Protein AF-A0AAE4QL03-F1 (afdb_monomer_lite)

Radius of gyration: 24.73 Å; chains: 1; bounding box: 86×21×67 Å

Structure (mmCIF, N/CA/C/O backbone):
data_AF-A0AAE4QL03-F1
#
_entry.id   AF-A0AAE4QL03-F1
#
loop_
_atom_site.group_PDB
_atom_site.id
_atom_site.type_symbol
_atom_site.label_atom_id
_atom_site.label_alt_id
_atom_site.label_comp_id
_atom_site.label_asym_id
_atom_site.label_entity_id
_atom_site.label_seq_id
_atom_site.pdbx_PDB_ins_code
_atom_site.Cartn_x
_atom_site.Cartn_y
_atom_site.Cartn_z
_atom_site.occupancy
_atom_site.B_iso_or_equiv
_atom_site.auth_seq_id
_atom_site.auth_comp_id
_atom_site.auth_asym_id
_atom_site.auth_atom_id
_atom_site.pdbx_PDB_model_num
ATOM 1 N N . MET A 1 1 ? -62.993 -10.232 34.246 1.00 39.34 1 MET A N 1
ATOM 2 C CA . MET A 1 1 ? -63.676 -10.254 32.939 1.00 39.34 1 MET A CA 1
ATOM 3 C C . MET A 1 1 ? -63.564 -8.850 32.370 1.00 39.34 1 MET A C 1
ATOM 5 O O . MET A 1 1 ? -64.425 -8.019 32.607 1.00 39.34 1 MET A O 1
ATOM 9 N N . ASP A 1 2 ? -62.348 -8.434 32.035 1.00 35.50 2 ASP A N 1
ATOM 10 C CA . ASP A 1 2 ? -61.627 -8.719 30.779 1.00 35.50 2 ASP A CA 1
ATOM 11 C C . ASP A 1 2 ? -62.080 -7.782 29.663 1.00 35.50 2 ASP A C 1
ATOM 13 O O . ASP A 1 2 ? -63.169 -7.935 29.125 1.00 35.50 2 ASP A O 1
ATOM 17 N N . SER A 1 3 ? -61.223 -6.817 29.326 1.00 38.09 3 SER A N 1
ATOM 18 C CA . SER A 1 3 ? -60.744 -6.621 27.951 1.00 38.09 3 SER A CA 1
ATOM 19 C C . SER A 1 3 ? -59.827 -5.395 27.888 1.00 38.09 3 SER A C 1
ATOM 21 O O . SER A 1 3 ? -60.240 -4.285 27.561 1.00 38.09 3 SER A O 1
ATOM 23 N N . SER A 1 4 ? -58.573 -5.640 28.256 1.00 39.75 4 SER A N 1
ATOM 24 C CA . SER A 1 4 ? -57.360 -5.235 27.537 1.00 39.75 4 SER A CA 1
ATOM 25 C C . SER A 1 4 ? -57.430 -3.980 26.652 1.00 39.75 4 SER A C 1
ATOM 27 O O . SER A 1 4 ? -57.875 -4.002 25.505 1.00 39.75 4 SER A O 1
ATOM 29 N N . THR A 1 5 ? -56.809 -2.914 27.149 1.00 40.84 5 THR A N 1
ATOM 30 C CA . THR A 1 5 ? -56.075 -1.942 26.337 1.00 40.84 5 THR A CA 1
ATOM 31 C C . THR A 1 5 ? -55.023 -2.673 25.498 1.00 40.84 5 THR A C 1
ATOM 33 O O . THR A 1 5 ? -53.989 -3.089 26.020 1.00 40.84 5 THR A O 1
ATOM 36 N N . ASN A 1 6 ? -55.266 -2.828 24.196 1.00 37.88 6 ASN A N 1
ATOM 37 C CA . ASN A 1 6 ? -54.230 -3.243 23.253 1.00 37.88 6 ASN A CA 1
ATOM 38 C C . ASN A 1 6 ? -53.264 -2.074 23.022 1.00 37.88 6 ASN A C 1
ATOM 40 O O . ASN A 1 6 ? -53.425 -1.279 22.097 1.00 37.88 6 ASN A O 1
ATOM 44 N N . SER A 1 7 ? -52.237 -1.981 23.865 1.00 39.06 7 SER A N 1
ATOM 45 C CA . SER A 1 7 ? -50.989 -1.321 23.501 1.00 39.06 7 SER A CA 1
ATOM 46 C C . SER A 1 7 ? -50.297 -2.182 22.445 1.00 39.06 7 SER A C 1
ATOM 48 O O . SER A 1 7 ? -49.623 -3.157 22.775 1.00 39.06 7 SER A O 1
ATOM 50 N N . VAL A 1 8 ? -50.474 -1.846 21.167 1.00 40.75 8 VAL A N 1
ATOM 51 C CA . VAL A 1 8 ? -49.608 -2.377 20.113 1.00 40.75 8 VAL A CA 1
ATOM 52 C C . VAL A 1 8 ? -48.255 -1.692 20.272 1.00 40.75 8 VAL A C 1
ATOM 54 O O . VAL A 1 8 ? -47.998 -0.613 19.740 1.00 40.75 8 VAL A O 1
ATOM 57 N N . SER A 1 9 ? -47.401 -2.321 21.070 1.00 39.09 9 SER A N 1
ATOM 58 C CA . SER A 1 9 ? -45.962 -2.124 21.075 1.00 39.09 9 SER A CA 1
ATOM 59 C C . SER A 1 9 ? -45.422 -2.552 19.714 1.00 39.09 9 SER A C 1
ATOM 61 O O . SER A 1 9 ? -45.012 -3.692 19.506 1.00 39.09 9 SER A O 1
ATOM 63 N N . ALA A 1 10 ? -45.396 -1.619 18.766 1.00 37.50 10 ALA A N 1
ATOM 64 C CA . ALA A 1 10 ? -44.514 -1.727 17.618 1.00 37.50 10 ALA A CA 1
ATOM 65 C C . ALA A 1 10 ? -43.078 -1.505 18.115 1.00 37.50 10 ALA A C 1
ATOM 67 O O . ALA A 1 10 ? -42.488 -0.442 17.934 1.00 37.50 10 ALA A O 1
ATOM 68 N N . SER A 1 11 ? -42.505 -2.516 18.771 1.00 36.16 11 SER A N 1
ATOM 69 C CA . SER A 1 11 ? -41.059 -2.667 18.844 1.00 36.16 11 SER A CA 1
ATOM 70 C C . SER A 1 11 ? -40.581 -2.996 17.434 1.00 36.16 11 SER A C 1
ATOM 72 O O . SER A 1 11 ? -40.332 -4.153 17.090 1.00 36.16 11 SER A O 1
ATOM 74 N N . SER A 1 12 ? -40.478 -1.975 16.587 1.00 34.84 12 SER A N 1
ATOM 75 C CA . SER A 1 12 ? -39.645 -2.034 15.398 1.00 34.84 12 SER A CA 1
ATOM 76 C C . SER A 1 12 ? -38.197 -2.066 15.878 1.00 34.84 12 SER A C 1
ATOM 78 O O . SER A 1 12 ? -37.492 -1.059 15.863 1.00 34.84 12 SER A O 1
ATOM 80 N N . GLY A 1 13 ? -37.767 -3.234 16.354 1.00 32.91 13 GLY A N 1
ATOM 81 C CA . GLY A 1 13 ? -36.365 -3.595 16.396 1.00 32.91 13 GLY A CA 1
ATOM 82 C C . GLY A 1 13 ? -35.894 -3.630 14.954 1.00 32.91 13 GLY A C 1
ATOM 83 O O . GLY A 1 13 ? -35.928 -4.673 14.304 1.00 32.91 13 GLY A O 1
ATOM 84 N N . SER A 1 14 ? -35.516 -2.469 14.424 1.00 32.25 14 SER A N 1
ATOM 85 C CA . SER A 1 14 ? -34.713 -2.400 13.221 1.00 32.25 14 SER A CA 1
ATOM 86 C C . SER A 1 14 ? -33.380 -3.031 13.594 1.00 32.25 14 SER A C 1
ATOM 88 O O . SER A 1 14 ? -32.471 -2.351 14.072 1.00 32.25 14 SER A O 1
ATOM 90 N N . SER A 1 15 ? -33.271 -4.349 13.427 1.00 36.03 15 SER A N 1
ATOM 91 C CA . SER A 1 15 ? -31.983 -5.011 13.315 1.00 36.03 15 SER A CA 1
ATOM 92 C C . SER A 1 15 ? -31.335 -4.413 12.072 1.00 36.03 15 SER A C 1
ATOM 94 O O . SER A 1 15 ? -31.522 -4.901 10.953 1.00 36.03 15 SER A O 1
ATOM 96 N N . SER A 1 16 ? -30.668 -3.274 12.259 1.00 36.56 16 SER A N 1
ATOM 97 C CA . SER A 1 16 ? -29.737 -2.716 11.301 1.00 36.56 16 SER A CA 1
ATOM 98 C C . SER A 1 16 ? -28.787 -3.859 11.002 1.00 36.56 16 SER A C 1
ATOM 100 O O . SER A 1 16 ? -28.013 -4.272 11.867 1.00 36.56 16 SER A O 1
ATOM 102 N N . LYS A 1 17 ? -28.947 -4.476 9.828 1.00 39.44 17 LYS A N 1
ATOM 103 C CA . LYS A 1 17 ? -27.991 -5.446 9.314 1.00 39.44 17 LYS A CA 1
ATOM 104 C C . LYS A 1 17 ? -26.701 -4.659 9.179 1.00 39.44 17 LYS A C 1
ATOM 106 O O . LYS A 1 17 ? -26.521 -3.948 8.199 1.00 39.44 17 LYS A O 1
ATOM 111 N N . SER A 1 18 ? -25.883 -4.715 10.226 1.00 42.78 18 SER A N 1
ATOM 112 C CA . SER A 1 18 ? -24.562 -4.121 10.276 1.00 42.78 18 SER A CA 1
ATOM 113 C C . SER A 1 18 ? -23.839 -4.628 9.041 1.00 42.78 18 SER A C 1
ATOM 115 O O . SER A 1 18 ? -23.540 -5.819 8.931 1.00 42.78 18 SER A O 1
ATOM 117 N N . THR A 1 19 ? -23.663 -3.751 8.058 1.00 48.34 19 THR A N 1
ATOM 118 C CA . THR A 1 19 ? -22.842 -4.005 6.883 1.00 48.34 19 THR A CA 1
ATOM 119 C C . THR A 1 19 ? -21.410 -4.091 7.405 1.00 48.34 19 THR A C 1
ATOM 121 O O . THR A 1 19 ? -20.687 -3.100 7.408 1.00 48.34 19 THR A O 1
ATOM 124 N N . ARG A 1 20 ? -21.039 -5.234 7.998 1.00 58.84 20 ARG A N 1
ATOM 125 C CA . ARG A 1 20 ? -19.735 -5.421 8.639 1.00 58.84 20 ARG A CA 1
ATOM 126 C C . ARG A 1 20 ? -18.684 -5.476 7.547 1.00 58.84 20 ARG A C 1
ATOM 128 O O . ARG A 1 20 ? -18.656 -6.395 6.733 1.00 58.84 20 ARG A O 1
ATOM 135 N N . ILE A 1 21 ? -17.857 -4.444 7.520 1.00 61.09 21 ILE A N 1
ATOM 136 C CA . ILE A 1 21 ? -16.726 -4.326 6.613 1.00 61.09 21 ILE A CA 1
ATOM 137 C C . ILE A 1 21 ? -15.545 -4.957 7.335 1.00 61.09 21 ILE A C 1
ATOM 139 O O . ILE A 1 21 ? -15.130 -4.459 8.375 1.00 61.09 21 ILE A O 1
ATOM 143 N N . PHE A 1 22 ? -15.042 -6.068 6.803 1.00 65.31 22 PHE A N 1
ATOM 144 C CA . PHE A 1 22 ? -13.829 -6.716 7.295 1.00 65.31 22 PHE A CA 1
ATOM 145 C C . PHE A 1 22 ? -12.584 -5.969 6.843 1.00 65.31 22 PHE A C 1
ATOM 147 O O . PHE A 1 22 ? -12.563 -5.380 5.754 1.00 65.31 22 PHE A O 1
ATOM 154 N N . GLY A 1 23 ? -11.528 -6.023 7.646 1.00 60.34 23 GLY A N 1
ATOM 155 C CA . GLY A 1 23 ? -10.214 -5.576 7.233 1.00 60.34 23 GLY A CA 1
ATOM 156 C C . GLY A 1 23 ? -9.681 -6.550 6.190 1.00 60.34 23 GLY A C 1
ATOM 157 O O . GLY A 1 23 ? -9.168 -7.615 6.513 1.00 60.34 23 GLY A O 1
ATOM 158 N N . PHE A 1 24 ? -9.731 -6.184 4.907 1.00 66.00 24 PHE A N 1
ATOM 159 C CA . PHE A 1 24 ? -9.057 -6.953 3.848 1.00 66.00 24 PHE A CA 1
ATOM 160 C C . PHE A 1 24 ? -7.525 -6.839 3.923 1.00 66.00 24 PHE A C 1
ATOM 162 O O . PHE A 1 24 ? -6.815 -7.295 3.028 1.00 66.00 24 PHE A O 1
ATOM 169 N N . ASP A 1 25 ? -6.997 -6.244 4.990 1.00 62.09 25 ASP A N 1
ATOM 170 C CA . ASP A 1 25 ? -5.584 -5.960 5.185 1.00 62.09 25 ASP A CA 1
ATOM 171 C C . ASP A 1 25 ? -4.729 -7.238 5.103 1.00 62.09 25 ASP A C 1
ATOM 173 O O . ASP A 1 25 ? -3.651 -7.218 4.514 1.00 62.09 25 ASP A O 1
ATOM 177 N N . LEU A 1 26 ? -5.263 -8.384 5.549 1.00 60.91 26 LEU A N 1
ATOM 178 C CA . LEU A 1 26 ? -4.637 -9.705 5.401 1.00 60.91 26 LEU A CA 1
ATOM 179 C C . LEU A 1 26 ? -4.491 -10.133 3.930 1.00 60.91 26 LEU A C 1
ATOM 181 O O . LEU A 1 26 ? -3.440 -10.630 3.527 1.00 60.91 26 LEU A O 1
ATOM 185 N N . VAL A 1 27 ? -5.519 -9.891 3.111 1.00 66.94 27 VAL A N 1
ATOM 186 C CA . VAL A 1 27 ? -5.510 -10.193 1.670 1.00 66.94 27 VAL A CA 1
ATOM 187 C C . VAL A 1 27 ? -4.526 -9.277 0.949 1.00 66.94 27 VAL A C 1
ATOM 189 O O . VAL A 1 27 ? -3.720 -9.749 0.152 1.00 66.94 27 VAL A O 1
ATOM 192 N N . PHE A 1 28 ? -4.526 -7.979 1.258 1.00 66.75 28 PHE A N 1
ATOM 193 C CA . PHE A 1 28 ? -3.587 -7.033 0.649 1.00 66.75 28 PHE A CA 1
ATOM 194 C C . PHE A 1 28 ? -2.137 -7.274 1.075 1.00 66.75 28 PHE A C 1
ATOM 196 O O . PHE A 1 28 ? -1.237 -7.155 0.241 1.00 66.75 28 PHE A O 1
ATOM 203 N N . SER A 1 29 ? -1.906 -7.653 2.332 1.00 62.88 29 SER A N 1
ATOM 204 C CA . SER A 1 29 ? -0.580 -8.016 2.838 1.00 62.88 29 SER A CA 1
ATOM 205 C C . SER A 1 29 ? -0.080 -9.312 2.189 1.00 62.88 29 SER A C 1
ATOM 207 O O . SER A 1 29 ? 1.059 -9.367 1.726 1.00 62.88 29 SER A O 1
ATOM 209 N N . TYR A 1 30 ? -0.951 -10.316 2.027 1.00 65.88 30 TYR A N 1
ATOM 210 C CA . TYR A 1 30 ? -0.633 -11.537 1.277 1.00 65.88 30 TYR A CA 1
ATOM 211 C C . TYR A 1 30 ? -0.320 -11.252 -0.196 1.00 65.88 30 TYR A C 1
ATOM 213 O O . TYR A 1 30 ? 0.660 -11.776 -0.729 1.00 65.88 30 TYR A O 1
ATOM 221 N N . LEU A 1 31 ? -1.108 -10.395 -0.854 1.00 68.50 31 LEU A N 1
ATOM 222 C CA . LEU A 1 31 ? -0.830 -9.951 -2.221 1.00 68.50 31 LEU A CA 1
ATOM 223 C C . LEU A 1 31 ? 0.513 -9.226 -2.302 1.00 68.50 31 LEU A C 1
ATOM 225 O O . LEU A 1 31 ? 1.252 -9.444 -3.255 1.00 68.50 31 LEU A O 1
ATOM 229 N N . ASN A 1 32 ? 0.857 -8.407 -1.304 1.00 67.38 32 ASN A N 1
ATOM 230 C CA . ASN A 1 32 ? 2.151 -7.734 -1.259 1.00 67.38 32 ASN A CA 1
ATOM 231 C C . ASN A 1 32 ? 3.312 -8.716 -1.116 1.00 67.38 32 ASN A C 1
ATOM 233 O O . ASN A 1 32 ? 4.281 -8.643 -1.862 1.00 67.38 32 ASN A O 1
ATOM 237 N N . PHE A 1 33 ? 3.195 -9.659 -0.185 1.00 64.75 33 PHE A N 1
ATOM 238 C CA . PHE A 1 33 ? 4.209 -10.679 0.037 1.00 64.75 33 PHE A CA 1
ATOM 239 C C . PHE A 1 33 ? 4.385 -11.566 -1.199 1.00 64.75 33 PHE A C 1
ATOM 241 O O . PHE A 1 33 ? 5.506 -11.800 -1.640 1.00 64.75 33 PHE A O 1
ATOM 248 N N . SER A 1 34 ? 3.278 -12.003 -1.804 1.00 64.75 34 SER A N 1
ATOM 249 C CA . SER A 1 34 ? 3.288 -12.806 -3.031 1.00 64.75 34 SER A CA 1
ATOM 250 C C . SER A 1 34 ? 3.909 -12.036 -4.190 1.00 64.75 34 SER A C 1
ATOM 252 O O . SER A 1 34 ? 4.695 -12.599 -4.944 1.00 64.75 34 SER A O 1
ATOM 254 N N . PHE A 1 35 ? 3.602 -10.742 -4.305 1.00 67.69 35 PHE A N 1
ATOM 255 C CA . PHE A 1 35 ? 4.202 -9.850 -5.287 1.00 67.69 35 PHE A CA 1
ATOM 256 C C . PHE A 1 35 ? 5.720 -9.747 -5.082 1.00 67.69 35 PHE A C 1
ATOM 258 O O . PHE A 1 35 ? 6.479 -10.064 -5.992 1.00 67.69 35 PHE A O 1
ATOM 265 N N . ILE A 1 36 ? 6.182 -9.419 -3.874 1.00 63.91 36 ILE A N 1
ATOM 266 C CA . ILE A 1 36 ? 7.616 -9.330 -3.556 1.00 63.91 36 ILE A CA 1
ATOM 267 C C . ILE A 1 36 ? 8.321 -10.669 -3.836 1.00 63.91 36 ILE A C 1
ATOM 269 O O . ILE A 1 36 ? 9.341 -10.690 -4.519 1.00 63.91 36 ILE A O 1
ATOM 273 N N . ALA A 1 37 ? 7.758 -11.794 -3.389 1.00 61.03 37 ALA A N 1
ATOM 274 C CA . ALA A 1 37 ? 8.349 -13.121 -3.565 1.00 61.03 37 ALA A CA 1
ATOM 275 C C . ALA A 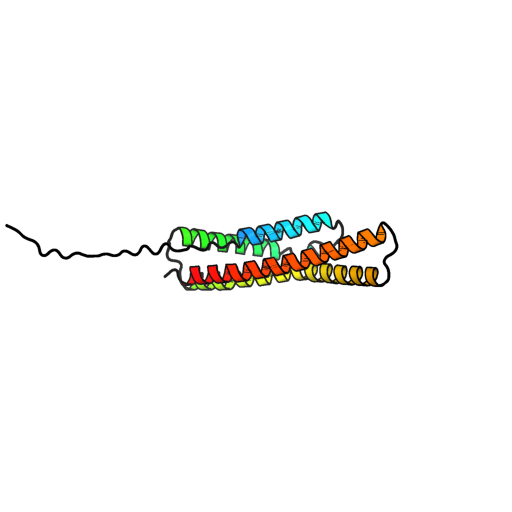1 37 ? 8.407 -13.571 -5.037 1.00 61.03 37 ALA A C 1
ATOM 277 O O . ALA A 1 37 ? 9.411 -14.139 -5.478 1.00 61.03 37 ALA A O 1
ATOM 278 N N . LEU A 1 38 ? 7.350 -13.313 -5.816 1.00 64.56 38 LEU A N 1
ATOM 279 C CA . LEU A 1 38 ? 7.302 -13.652 -7.240 1.00 64.56 38 LEU A CA 1
ATOM 280 C C . LEU A 1 38 ? 8.270 -12.793 -8.052 1.00 64.56 38 LEU A C 1
ATOM 282 O O . LEU A 1 38 ? 8.982 -13.335 -8.896 1.00 64.56 38 LEU A O 1
ATOM 286 N N . PHE A 1 39 ? 8.341 -11.489 -7.783 1.00 62.06 39 PHE A N 1
ATOM 287 C CA . PHE A 1 39 ? 9.227 -10.576 -8.510 1.00 62.06 39 PHE A CA 1
ATOM 288 C C . PHE A 1 39 ? 10.697 -10.774 -8.145 1.00 62.06 39 PHE A C 1
ATOM 290 O O . PHE A 1 39 ? 11.542 -10.780 -9.041 1.00 62.06 39 PHE A O 1
ATOM 297 N N . HIS A 1 40 ? 10.995 -11.058 -6.874 1.00 60.59 40 HIS A N 1
ATOM 298 C CA . HIS A 1 40 ? 12.332 -11.464 -6.442 1.00 60.59 40 HIS A CA 1
ATOM 299 C C . HIS A 1 40 ? 12.820 -12.705 -7.209 1.00 60.59 40 HIS A C 1
ATOM 301 O O . HIS A 1 40 ? 13.973 -12.778 -7.630 1.00 60.59 40 HIS A O 1
ATOM 307 N N . ARG A 1 41 ? 11.922 -13.668 -7.462 1.00 57.16 41 ARG A N 1
ATOM 308 C CA . ARG A 1 41 ? 12.225 -14.876 -8.239 1.00 57.16 41 ARG A CA 1
ATOM 309 C C . ARG A 1 41 ? 12.304 -14.628 -9.750 1.00 57.16 41 ARG A C 1
ATOM 311 O O . ARG A 1 41 ? 13.132 -15.250 -10.408 1.00 57.16 41 ARG A O 1
ATOM 318 N N . PHE A 1 42 ? 11.454 -13.762 -10.303 1.00 56.88 42 PHE A N 1
ATOM 319 C CA . PHE A 1 42 ? 11.379 -13.512 -11.749 1.00 56.88 42 PHE A CA 1
ATOM 320 C C . PHE A 1 42 ? 12.536 -12.669 -12.281 1.00 56.88 42 PHE A C 1
ATOM 322 O O . PHE A 1 42 ? 13.008 -12.925 -13.387 1.00 56.88 42 PHE A O 1
ATOM 329 N N . TRP A 1 43 ? 13.002 -11.675 -11.521 1.00 57.41 43 TRP A N 1
ATOM 330 C CA . TRP A 1 43 ? 14.058 -10.786 -12.009 1.00 57.41 43 TRP A CA 1
ATOM 331 C C . TRP A 1 43 ? 15.464 -11.370 -11.895 1.00 57.41 43 TRP A C 1
ATOM 333 O O . TRP A 1 43 ? 16.368 -10.832 -12.526 1.00 57.41 43 TRP A O 1
ATOM 343 N N . GLY A 1 44 ? 15.663 -12.463 -11.143 1.00 51.44 44 GLY A N 1
ATOM 344 C CA . GLY A 1 44 ? 16.911 -13.242 -11.066 1.00 51.44 44 GLY A CA 1
ATOM 345 C C . GLY A 1 44 ? 18.159 -12.498 -10.561 1.00 51.44 44 GLY A C 1
ATOM 346 O O . GLY A 1 44 ? 19.141 -13.133 -10.196 1.00 51.44 44 GLY A O 1
ATOM 347 N N . VAL A 1 45 ? 18.135 -11.168 -10.526 1.00 48.12 45 VAL A N 1
ATOM 348 C CA . VAL A 1 45 ? 19.212 -10.258 -10.162 1.00 48.12 45 VAL A CA 1
ATOM 349 C C . VAL A 1 45 ? 18.544 -8.960 -9.716 1.00 48.12 45 VAL A C 1
ATOM 351 O O . VAL A 1 45 ? 18.052 -8.197 -10.538 1.00 48.12 45 VAL A O 1
ATOM 354 N N . VAL A 1 46 ? 18.550 -8.692 -8.418 1.00 44.19 46 VAL A N 1
ATOM 355 C CA . VAL A 1 46 ? 19.568 -7.790 -7.884 1.00 44.19 46 VAL A CA 1
ATOM 356 C C . VAL A 1 46 ? 20.032 -8.432 -6.588 1.00 44.19 46 VAL A C 1
ATOM 358 O O . VAL A 1 46 ? 19.222 -8.775 -5.734 1.00 44.19 46 VAL A O 1
ATOM 361 N N . SER A 1 47 ? 21.339 -8.622 -6.456 1.00 41.81 47 SER A N 1
ATOM 362 C CA . SER A 1 47 ? 22.028 -8.913 -5.202 1.00 41.81 47 SER A CA 1
ATOM 363 C C . SER A 1 47 ? 21.895 -7.728 -4.237 1.00 41.81 47 SER A C 1
ATOM 365 O O . SER A 1 47 ? 22.894 -7.195 -3.755 1.00 41.81 47 SER A O 1
ATOM 367 N N . VAL A 1 48 ? 20.675 -7.244 -4.013 1.00 46.06 48 VAL A N 1
ATOM 368 C CA . VAL A 1 48 ? 20.397 -6.394 -2.875 1.00 46.06 48 VAL A CA 1
ATOM 369 C C . VAL A 1 48 ? 20.431 -7.378 -1.732 1.00 46.06 48 VAL A C 1
ATOM 371 O O . VAL A 1 48 ? 19.574 -8.257 -1.644 1.00 46.06 48 VAL A O 1
ATOM 374 N N . SER A 1 49 ? 21.505 -7.338 -0.945 1.00 44.31 49 SER A N 1
ATOM 375 C CA . SER A 1 49 ? 21.558 -8.160 0.253 1.00 44.31 49 SER A CA 1
ATOM 376 C C . SER A 1 49 ? 20.266 -7.910 1.027 1.00 44.31 49 SER A C 1
ATOM 378 O O . SER A 1 49 ? 19.753 -6.789 1.019 1.00 44.31 49 SER A O 1
ATOM 380 N N . GLU A 1 50 ? 19.720 -8.930 1.682 1.00 46.62 50 GLU A N 1
ATOM 381 C CA . GLU A 1 50 ? 18.519 -8.773 2.516 1.00 46.62 50 GLU A CA 1
ATOM 382 C C . GLU A 1 50 ? 18.670 -7.573 3.487 1.00 46.62 50 GLU A C 1
ATOM 384 O O . GLU A 1 50 ? 17.714 -6.836 3.730 1.00 46.62 50 GLU A O 1
ATOM 389 N N . GLY A 1 51 ? 19.916 -7.259 3.880 1.00 43.78 51 GLY A N 1
ATOM 390 C CA . GLY A 1 51 ? 20.294 -6.078 4.659 1.00 43.78 51 GLY A CA 1
ATOM 391 C C . GLY A 1 51 ? 20.347 -4.718 3.932 1.00 43.78 51 GLY A C 1
ATOM 392 O O . GLY A 1 51 ? 20.322 -3.696 4.610 1.00 43.78 51 GLY A O 1
ATOM 393 N N . THR A 1 52 ? 20.394 -4.632 2.594 1.00 46.28 52 THR A N 1
ATOM 394 C CA . THR A 1 52 ? 20.374 -3.331 1.872 1.00 46.28 52 THR A CA 1
ATOM 395 C C . THR A 1 52 ? 18.959 -2.777 1.671 1.00 46.28 52 THR A C 1
ATOM 397 O O . THR A 1 52 ? 18.788 -1.568 1.507 1.00 46.28 52 THR A O 1
ATOM 400 N N . LEU A 1 53 ? 17.939 -3.638 1.726 1.00 50.28 53 LEU A N 1
ATOM 401 C CA . LEU A 1 53 ? 16.536 -3.237 1.578 1.00 50.28 53 LEU A CA 1
ATOM 402 C C . LEU A 1 53 ? 15.858 -2.862 2.908 1.00 50.28 53 LEU A C 1
ATOM 404 O O . LEU A 1 53 ? 14.717 -2.406 2.905 1.00 50.28 53 LEU A O 1
ATOM 408 N N . GLY A 1 54 ? 16.528 -3.061 4.050 1.00 49.94 54 GLY A N 1
ATOM 409 C CA . GLY A 1 54 ? 15.964 -2.747 5.367 1.00 49.94 54 GLY A CA 1
ATOM 410 C C . GLY A 1 54 ? 14.728 -3.583 5.730 1.00 49.94 54 GLY A C 1
ATOM 411 O O . GLY A 1 54 ? 13.903 -3.128 6.520 1.00 49.94 54 GLY A O 1
ATOM 412 N N . PHE A 1 55 ? 14.577 -4.785 5.159 1.00 57.81 55 PHE A N 1
ATOM 413 C CA . PHE A 1 55 ? 13.397 -5.641 5.350 1.00 57.81 55 PHE A CA 1
ATOM 414 C C . PHE A 1 55 ? 13.371 -6.404 6.684 1.00 57.81 55 PHE A C 1
ATOM 416 O O . PHE A 1 55 ? 12.295 -6.855 7.084 1.00 57.81 55 PHE A O 1
ATOM 423 N N . ASP A 1 56 ? 14.499 -6.509 7.393 1.00 62.69 56 ASP A N 1
ATOM 424 C CA . ASP A 1 56 ? 14.631 -7.351 8.596 1.00 62.69 56 ASP A CA 1
ATOM 425 C C . ASP A 1 56 ? 13.640 -6.983 9.709 1.00 62.69 56 ASP A C 1
ATOM 427 O O . ASP A 1 56 ? 13.130 -7.853 10.413 1.00 62.69 56 ASP A O 1
ATOM 431 N N . TRP A 1 57 ? 13.319 -5.694 9.850 1.00 65.38 57 TRP A N 1
ATOM 432 C CA . TRP A 1 57 ? 12.321 -5.209 10.808 1.00 65.38 57 TRP A CA 1
ATOM 433 C C . TRP A 1 57 ? 10.926 -5.058 10.185 1.00 65.38 57 TRP A C 1
ATOM 435 O O . TRP A 1 57 ? 9.920 -5.106 10.893 1.00 65.38 57 TRP A O 1
ATOM 445 N N . LEU A 1 58 ? 10.835 -4.915 8.861 1.00 67.12 58 LEU A N 1
ATOM 446 C CA . LEU A 1 58 ? 9.573 -4.698 8.157 1.00 67.12 58 LEU A CA 1
ATOM 447 C C . LEU A 1 58 ? 8.688 -5.950 8.196 1.00 67.12 58 LEU A C 1
ATOM 449 O O . LEU A 1 58 ? 7.474 -5.846 8.382 1.00 67.12 58 LEU A O 1
ATOM 453 N N . LEU A 1 59 ? 9.295 -7.134 8.062 1.00 69.31 59 LEU A N 1
ATOM 454 C CA . LEU A 1 59 ? 8.596 -8.418 8.132 1.00 69.31 59 LEU A CA 1
ATOM 455 C C . LEU A 1 59 ? 7.947 -8.659 9.512 1.00 69.31 59 LEU A C 1
ATOM 457 O O . LEU A 1 59 ? 6.727 -8.846 9.552 1.00 69.31 59 LEU A O 1
ATOM 461 N N . PRO A 1 60 ? 8.675 -8.611 10.650 1.00 73.69 60 PRO A N 1
ATOM 462 C CA . PRO A 1 60 ? 8.061 -8.810 11.961 1.00 73.69 60 PRO A CA 1
ATOM 463 C C . PRO A 1 60 ? 7.032 -7.725 12.305 1.00 73.69 60 PRO A C 1
ATOM 465 O O . PRO A 1 60 ? 5.994 -8.053 12.879 1.00 73.69 60 PRO A O 1
ATOM 468 N N . VAL A 1 61 ? 7.246 -6.462 11.910 1.00 76.00 61 VAL A N 1
ATOM 469 C CA . VAL A 1 61 ? 6.243 -5.397 12.110 1.00 76.00 61 VAL A CA 1
ATOM 470 C C . VAL A 1 61 ? 4.981 -5.663 11.287 1.00 76.00 61 VAL A C 1
ATOM 472 O O . VAL A 1 61 ? 3.873 -5.510 11.801 1.00 76.00 61 VAL A O 1
ATOM 475 N N . SER A 1 62 ? 5.122 -6.124 10.043 1.00 71.19 62 SER A N 1
ATOM 476 C CA . SER A 1 62 ? 3.980 -6.484 9.194 1.00 71.19 62 SER A CA 1
ATOM 477 C C . SER A 1 62 ? 3.185 -7.656 9.774 1.00 71.19 62 SER A C 1
ATOM 479 O O . SER A 1 62 ? 1.957 -7.616 9.774 1.00 71.19 62 SER A O 1
ATOM 481 N N . ILE A 1 63 ? 3.866 -8.672 10.319 1.00 76.69 63 ILE A N 1
ATOM 482 C CA . ILE A 1 63 ? 3.225 -9.802 11.013 1.00 76.69 63 ILE A CA 1
ATOM 483 C C . ILE A 1 63 ? 2.485 -9.314 12.264 1.00 76.69 63 ILE A C 1
ATOM 485 O O . ILE A 1 63 ? 1.334 -9.691 12.479 1.00 76.69 63 ILE A O 1
ATOM 489 N N . ALA A 1 64 ? 3.108 -8.455 13.074 1.00 83.06 64 ALA A N 1
ATOM 490 C CA . ALA A 1 64 ? 2.487 -7.916 14.282 1.00 83.06 64 ALA A CA 1
ATOM 491 C C . ALA A 1 64 ? 1.228 -7.090 13.966 1.00 83.06 64 ALA A C 1
ATOM 493 O O . ALA A 1 64 ? 0.192 -7.287 14.603 1.00 83.06 64 ALA A O 1
ATOM 494 N N . LEU A 1 65 ? 1.289 -6.219 12.952 1.00 79.25 65 LEU A N 1
ATOM 495 C CA . LEU A 1 65 ? 0.134 -5.453 12.472 1.00 79.25 65 LEU A CA 1
ATOM 496 C C . LEU A 1 65 ? -0.976 -6.371 11.955 1.00 79.25 65 LEU A C 1
ATOM 498 O O . LEU A 1 65 ? -2.144 -6.174 12.279 1.00 79.25 65 LEU A O 1
ATOM 502 N N . LEU A 1 66 ? -0.615 -7.414 11.209 1.00 79.56 66 LEU A N 1
ATOM 503 C CA . LEU A 1 66 ? -1.562 -8.385 10.675 1.00 79.56 66 LEU A CA 1
ATOM 504 C C . LEU A 1 66 ? -2.290 -9.157 11.785 1.00 79.56 66 LEU A C 1
ATOM 506 O O . LEU A 1 66 ? -3.514 -9.297 11.738 1.00 79.56 66 LEU A O 1
ATOM 510 N N . LEU A 1 67 ? -1.564 -9.609 12.810 1.00 83.88 67 LEU A N 1
ATOM 511 C CA . LEU A 1 67 ? -2.157 -10.244 13.990 1.00 83.88 67 LEU A CA 1
ATOM 512 C C . LEU A 1 67 ? -3.067 -9.274 14.749 1.00 83.88 67 LEU A C 1
ATOM 514 O O . LEU A 1 67 ? -4.160 -9.657 15.164 1.00 83.88 67 LEU A O 1
ATOM 518 N N . PHE A 1 68 ? -2.647 -8.017 14.888 1.00 86.00 68 PHE A N 1
ATOM 519 C CA . PHE A 1 68 ? -3.435 -6.983 15.545 1.00 86.00 68 PHE A CA 1
ATOM 520 C C . PHE A 1 68 ? -4.754 -6.700 14.809 1.00 86.00 68 PHE A C 1
ATOM 522 O O . PHE A 1 68 ? -5.809 -6.724 15.440 1.00 86.00 68 PHE A O 1
ATOM 529 N N . PHE A 1 69 ? -4.741 -6.510 13.486 1.00 83.25 69 PHE A N 1
ATOM 530 C CA . PHE A 1 69 ? -5.977 -6.290 12.724 1.00 83.25 69 PHE A CA 1
ATOM 531 C C . PHE A 1 69 ? -6.875 -7.520 12.699 1.00 83.25 69 PHE A C 1
ATOM 533 O O . PHE A 1 69 ? -8.084 -7.384 12.857 1.00 83.25 69 PHE A O 1
ATOM 540 N N . THR A 1 70 ? -6.293 -8.717 12.602 1.00 82.06 70 THR A N 1
ATOM 541 C CA . THR A 1 70 ? -7.056 -9.969 12.705 1.00 82.06 70 THR A CA 1
ATOM 542 C C . THR A 1 70 ? -7.754 -10.067 14.060 1.00 82.06 70 THR A C 1
ATOM 544 O O . THR A 1 70 ? -8.929 -10.415 14.126 1.00 82.06 70 THR A O 1
ATOM 547 N N . PHE A 1 71 ? -7.062 -9.716 15.148 1.00 84.81 71 PHE A N 1
ATOM 548 C CA . PHE A 1 71 ? -7.662 -9.672 16.478 1.00 84.81 71 PHE A CA 1
ATOM 549 C C . PHE A 1 71 ? -8.810 -8.661 16.546 1.00 84.81 71 PHE A C 1
ATOM 551 O O . PHE A 1 71 ? -9.878 -9.001 17.045 1.00 84.81 71 PHE A O 1
ATOM 558 N N . VAL A 1 72 ? -8.619 -7.447 16.024 1.00 83.94 72 VAL A N 1
ATOM 559 C CA . VAL A 1 72 ? -9.658 -6.407 16.007 1.00 83.94 72 VAL A CA 1
ATOM 560 C C . VAL A 1 72 ? -10.883 -6.858 15.204 1.00 83.94 72 VAL A C 1
ATOM 562 O O . VAL A 1 72 ? -12.005 -6.692 15.681 1.00 83.94 72 VAL A O 1
ATOM 565 N N . ASP A 1 73 ? -10.686 -7.481 14.042 1.00 80.88 73 ASP A N 1
ATOM 566 C CA . ASP A 1 73 ? -11.771 -8.012 13.211 1.00 80.88 73 ASP A CA 1
ATOM 567 C C . ASP A 1 73 ? -12.520 -9.158 13.905 1.00 80.88 73 ASP A C 1
ATOM 569 O O . ASP A 1 73 ? -13.751 -9.160 13.934 1.00 80.88 73 ASP A O 1
ATOM 573 N N . VAL A 1 74 ? -11.806 -10.115 14.511 1.00 82.56 74 VAL A N 1
ATOM 574 C CA . VAL A 1 74 ? -12.422 -11.211 15.281 1.00 82.56 74 VAL A CA 1
ATOM 575 C C . VAL A 1 74 ? -13.155 -10.670 16.509 1.00 82.56 74 VAL A C 1
ATOM 577 O O . VAL A 1 74 ? -14.249 -11.126 16.832 1.00 82.56 74 VAL A O 1
ATOM 580 N N . TRP A 1 75 ? -12.601 -9.668 17.185 1.00 83.31 75 TRP A N 1
ATOM 581 C CA . TRP A 1 75 ? -13.250 -9.044 18.334 1.00 83.31 75 TRP A CA 1
ATOM 582 C C . TRP A 1 75 ? -14.534 -8.314 17.935 1.00 83.31 75 TRP A C 1
ATOM 584 O O . TRP A 1 75 ? -15.561 -8.465 18.598 1.00 83.31 75 TRP A O 1
ATOM 594 N N . ALA A 1 76 ? -14.495 -7.574 16.823 1.00 75.81 76 ALA A N 1
ATOM 595 C CA . ALA A 1 76 ? -15.663 -6.920 16.243 1.00 75.81 76 ALA A CA 1
ATOM 596 C C . ALA A 1 76 ? -16.713 -7.936 15.758 1.00 75.81 76 ALA A C 1
ATOM 598 O O . ALA A 1 76 ? -17.915 -7.691 15.878 1.00 75.81 76 ALA A O 1
ATOM 599 N N . LEU A 1 77 ? -16.283 -9.098 15.254 1.00 75.94 77 LEU A N 1
ATOM 600 C CA . LEU A 1 77 ? -17.171 -10.202 14.884 1.00 75.94 77 LEU A CA 1
ATOM 601 C C . LEU A 1 77 ? -17.955 -10.757 16.068 1.00 75.94 77 LEU A C 1
ATOM 603 O O . LEU A 1 77 ? -19.132 -11.077 15.912 1.00 75.94 77 LEU A O 1
ATOM 607 N N . LEU A 1 78 ? -17.300 -10.867 17.223 1.00 80.88 78 LEU A N 1
ATOM 608 C CA . LEU A 1 78 ? -17.892 -11.369 18.460 1.00 80.88 78 LEU A CA 1
ATOM 609 C C . LEU A 1 78 ? -18.832 -10.356 19.133 1.00 80.88 78 LEU A C 1
ATOM 611 O O . LEU A 1 78 ? -19.322 -10.638 20.219 1.00 80.88 78 LEU A O 1
ATOM 615 N N . GLU A 1 79 ? -19.074 -9.193 18.512 1.00 74.06 79 GLU A N 1
ATOM 616 C CA . GLU A 1 79 ? -19.920 -8.112 19.049 1.00 74.06 79 GLU A CA 1
ATOM 617 C C . GLU A 1 79 ? -19.476 -7.631 20.438 1.00 74.06 79 GLU A C 1
ATOM 619 O O . GLU A 1 79 ? -20.240 -7.027 21.188 1.00 74.06 79 GLU A O 1
ATOM 624 N N . ASN A 1 80 ? -18.210 -7.873 20.783 1.00 76.31 80 ASN A N 1
ATOM 625 C CA . ASN A 1 80 ? -17.669 -7.458 22.060 1.00 76.31 80 ASN A CA 1
ATOM 626 C C . ASN A 1 80 ? -17.395 -5.948 22.038 1.00 76.31 80 ASN A C 1
ATOM 628 O O . ASN A 1 80 ? -16.805 -5.440 21.076 1.00 76.31 80 ASN A O 1
ATOM 632 N N . PRO A 1 81 ? -17.727 -5.218 23.117 1.00 75.31 81 PRO A N 1
ATOM 633 C CA . PRO A 1 81 ? -17.427 -3.799 23.202 1.00 75.31 81 PRO A CA 1
ATOM 634 C C . PRO A 1 81 ? -15.909 -3.601 23.159 1.00 75.31 81 PRO A C 1
ATOM 636 O O . PRO A 1 8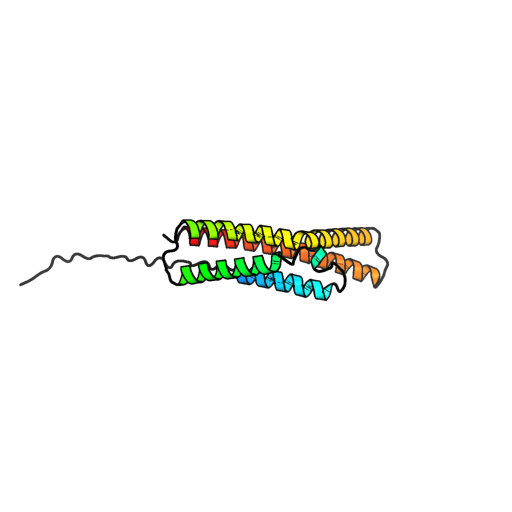1 ? -15.168 -4.069 24.025 1.00 75.31 81 PRO A O 1
ATOM 639 N N . LEU A 1 82 ? -15.425 -2.911 22.127 1.00 80.19 82 LEU A N 1
ATOM 640 C CA . LEU A 1 82 ? -14.026 -2.503 22.038 1.00 80.19 82 LEU A CA 1
ATOM 641 C C . LEU A 1 82 ? -13.878 -1.133 22.703 1.00 80.19 82 LEU A C 1
ATOM 643 O O . LEU A 1 82 ? -14.681 -0.236 22.449 1.00 80.19 82 LEU A O 1
ATOM 647 N N . ALA A 1 83 ? -12.855 -0.928 23.532 1.00 85.94 83 ALA A N 1
ATOM 648 C CA . ALA A 1 83 ? -12.628 0.378 24.143 1.00 85.94 83 ALA A CA 1
ATOM 649 C C . ALA A 1 83 ? -12.354 1.446 23.065 1.00 85.94 83 ALA A C 1
ATOM 651 O O . ALA A 1 83 ? -11.587 1.216 22.128 1.00 85.94 83 ALA A O 1
ATOM 652 N N . ARG A 1 84 ? -12.922 2.648 23.219 1.00 83.94 84 ARG A N 1
ATOM 653 C CA . ARG A 1 84 ? -12.692 3.791 22.315 1.00 83.94 84 ARG A CA 1
ATOM 654 C C . ARG A 1 84 ? -11.210 4.062 21.974 1.00 83.94 84 ARG A C 1
ATOM 656 O O . ARG A 1 84 ? -10.934 4.277 20.793 1.00 83.94 84 ARG A O 1
ATOM 663 N N . PRO A 1 85 ? -10.242 4.027 22.920 1.00 87.12 85 PRO A N 1
ATOM 664 C CA . PRO A 1 85 ? -8.828 4.207 22.573 1.00 87.12 85 PRO A CA 1
ATOM 665 C C . PRO A 1 85 ? -8.284 3.104 21.654 1.00 87.12 85 PRO A C 1
ATOM 667 O O . PRO A 1 85 ? -7.496 3.399 20.760 1.00 87.12 85 PRO A O 1
ATOM 670 N N . LEU A 1 86 ? -8.737 1.855 21.814 1.00 85.25 86 LEU A N 1
ATOM 671 C CA . LEU A 1 86 ? -8.353 0.743 20.938 1.00 85.25 86 LEU A CA 1
ATOM 672 C C . LEU A 1 86 ? -8.921 0.919 19.525 1.00 85.25 86 LEU A C 1
ATOM 674 O O . LEU A 1 86 ? -8.190 0.713 18.561 1.00 85.25 86 LEU A O 1
ATOM 678 N N . ARG A 1 87 ? -10.176 1.373 19.391 1.00 85.31 87 ARG A N 1
ATOM 679 C CA . ARG A 1 87 ? -10.793 1.682 18.083 1.00 85.31 87 ARG A CA 1
ATOM 680 C C . ARG A 1 87 ? -10.019 2.768 17.331 1.00 85.31 87 ARG A C 1
ATOM 682 O O . ARG A 1 87 ? -9.732 2.617 16.149 1.00 85.31 87 ARG A O 1
ATOM 689 N N . LEU A 1 88 ? -9.650 3.848 18.025 1.00 87.88 88 LEU A N 1
ATOM 690 C CA . LEU A 1 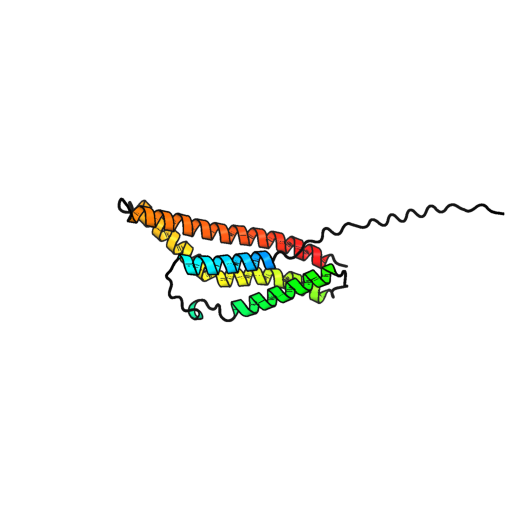88 ? -8.842 4.931 17.454 1.00 87.88 88 LEU A CA 1
ATOM 691 C C . LEU A 1 88 ? -7.442 4.451 17.066 1.00 87.88 88 LEU A C 1
ATOM 693 O O . LEU A 1 88 ? -6.972 4.763 15.975 1.00 87.88 88 LEU A O 1
ATOM 697 N N . CYS A 1 89 ? -6.796 3.661 17.927 1.00 89.00 89 CYS A N 1
ATOM 698 C CA . CYS A 1 89 ? -5.495 3.071 17.628 1.00 89.00 89 CYS A CA 1
ATOM 699 C C . CYS A 1 89 ? -5.566 2.177 16.381 1.00 89.00 89 CYS A C 1
ATOM 701 O O . CYS A 1 89 ? -4.733 2.311 15.487 1.00 89.00 89 CYS A O 1
ATOM 703 N N . ALA A 1 90 ? -6.600 1.341 16.264 1.00 86.19 90 ALA A N 1
ATOM 704 C CA . ALA A 1 90 ? -6.847 0.505 15.093 1.00 86.19 90 ALA A CA 1
ATOM 705 C C . ALA A 1 90 ? -7.055 1.331 13.813 1.00 86.19 90 ALA A C 1
ATOM 707 O O . ALA A 1 90 ? -6.412 1.079 12.796 1.00 86.19 90 ALA A O 1
ATOM 708 N N . ALA A 1 91 ? -7.879 2.377 13.885 1.00 87.31 91 ALA A N 1
ATOM 709 C CA . ALA A 1 91 ? -8.120 3.274 12.761 1.00 87.31 91 ALA A CA 1
ATOM 710 C C . ALA A 1 91 ? -6.859 4.034 12.317 1.00 87.31 91 ALA A C 1
ATOM 712 O O . ALA A 1 91 ? -6.678 4.250 11.128 1.00 87.31 91 ALA A O 1
ATOM 713 N N . ILE A 1 92 ? -5.973 4.438 13.231 1.00 89.12 92 ILE A N 1
ATOM 714 C CA . ILE A 1 92 ? -4.722 5.133 12.875 1.00 89.12 92 ILE A CA 1
ATOM 715 C C . ILE A 1 92 ? -3.687 4.145 12.325 1.00 89.12 92 ILE A C 1
ATOM 717 O O . ILE A 1 92 ? -3.059 4.396 11.294 1.00 89.12 92 ILE A O 1
ATOM 721 N N . SER A 1 93 ? -3.516 3.009 13.002 1.00 86.69 93 SER A N 1
ATOM 722 C CA . SER A 1 93 ? -2.511 2.005 12.643 1.00 86.69 93 SER A CA 1
ATOM 723 C C . SER A 1 93 ? -2.752 1.406 11.260 1.00 86.69 93 SER A C 1
ATOM 725 O O . SER A 1 93 ? -1.781 1.106 10.570 1.00 86.69 93 SER A O 1
ATOM 727 N N . ILE A 1 94 ? -4.005 1.287 10.805 1.00 85.56 94 ILE A N 1
ATOM 728 C CA . ILE A 1 94 ? -4.291 0.720 9.479 1.00 85.56 94 ILE A CA 1
ATOM 729 C C . ILE A 1 94 ? -3.797 1.623 8.334 1.00 85.56 94 ILE A C 1
ATOM 731 O O . ILE A 1 94 ? -3.348 1.130 7.300 1.00 85.56 94 ILE A O 1
ATOM 735 N N . PHE A 1 95 ? -3.791 2.948 8.525 1.00 87.75 95 PHE A N 1
ATOM 736 C CA . PHE A 1 95 ? -3.170 3.878 7.575 1.00 87.75 95 PHE A CA 1
ATOM 737 C C . PHE A 1 95 ? -1.649 3.920 7.728 1.00 87.75 95 PHE A C 1
ATOM 739 O O . PHE A 1 95 ? -0.939 4.005 6.726 1.00 87.75 95 PHE A O 1
ATOM 746 N N . ALA A 1 96 ? -1.134 3.799 8.956 1.00 85.50 96 ALA A N 1
ATOM 747 C CA . ALA A 1 96 ? 0.304 3.651 9.182 1.00 85.50 96 ALA A CA 1
ATOM 748 C C . ALA A 1 96 ? 0.863 2.396 8.484 1.00 85.50 96 ALA A C 1
ATOM 750 O O . ALA A 1 96 ? 1.965 2.442 7.943 1.00 85.50 96 ALA A O 1
ATOM 751 N N . GLY A 1 97 ? 0.079 1.314 8.410 1.00 81.81 97 GLY A N 1
ATOM 752 C CA . GLY A 1 97 ? 0.412 0.110 7.647 1.00 81.81 97 GLY A CA 1
ATOM 753 C C . GLY A 1 97 ? 0.609 0.373 6.151 1.00 81.81 97 GLY A C 1
ATOM 754 O O . GLY A 1 97 ? 1.556 -0.146 5.567 1.00 81.81 97 GLY A O 1
ATOM 755 N N . ILE A 1 98 ? -0.212 1.239 5.541 1.00 84.50 98 ILE A N 1
ATOM 756 C CA . ILE A 1 98 ? -0.048 1.643 4.131 1.00 84.50 98 ILE A CA 1
ATOM 757 C C . ILE A 1 98 ? 1.266 2.412 3.937 1.00 84.50 98 ILE A C 1
ATOM 759 O O . ILE A 1 98 ? 1.998 2.162 2.980 1.00 84.50 98 ILE A O 1
ATOM 763 N N . LEU A 1 99 ? 1.589 3.335 4.848 1.00 84.81 99 LEU A N 1
ATOM 764 C CA . LEU A 1 99 ? 2.842 4.097 4.782 1.00 84.81 99 LEU A CA 1
ATOM 765 C C . LEU A 1 99 ? 4.065 3.191 4.946 1.00 84.81 99 LEU A C 1
ATOM 767 O O . LEU A 1 99 ? 5.042 3.344 4.217 1.00 84.81 99 LEU A O 1
ATOM 771 N N . LEU A 1 100 ? 3.998 2.233 5.871 1.00 80.62 100 LEU A N 1
ATOM 772 C CA . LEU A 1 100 ? 5.054 1.253 6.093 1.00 80.62 100 LEU A CA 1
ATOM 773 C C . LEU A 1 100 ? 5.271 0.364 4.863 1.00 80.62 100 LEU A C 1
ATOM 775 O O . LEU A 1 100 ? 6.405 0.102 4.469 1.00 80.62 100 LEU A O 1
ATOM 779 N N . GLU A 1 101 ? 4.187 -0.074 4.233 1.00 77.94 101 GLU A N 1
ATOM 780 C CA . GLU A 1 101 ? 4.232 -0.846 2.997 1.00 77.94 101 GLU A CA 1
ATOM 781 C C . GLU A 1 101 ? 4.862 -0.053 1.846 1.00 77.94 101 GLU A C 1
ATOM 783 O O . GLU A 1 101 ? 5.752 -0.566 1.168 1.00 77.94 101 GLU A O 1
ATOM 788 N N . LEU A 1 102 ? 4.453 1.205 1.649 1.00 83.00 102 LEU A N 1
ATOM 789 C CA . LEU A 1 102 ? 5.059 2.091 0.651 1.00 83.00 102 LEU A CA 1
ATOM 790 C C . LEU A 1 102 ? 6.542 2.341 0.938 1.00 83.00 102 LEU A C 1
ATOM 792 O O . LEU A 1 102 ? 7.342 2.372 0.006 1.00 83.00 102 LEU A O 1
ATOM 796 N N . ALA A 1 103 ? 6.923 2.471 2.210 1.00 79.00 103 ALA A N 1
ATOM 797 C CA . ALA A 1 103 ? 8.321 2.578 2.607 1.00 79.00 103 ALA A CA 1
ATOM 798 C C . ALA A 1 103 ? 9.102 1.304 2.244 1.00 79.00 103 ALA A C 1
ATOM 800 O O . ALA A 1 103 ? 10.173 1.405 1.647 1.00 79.00 103 ALA A O 1
ATOM 801 N N . GLY A 1 104 ? 8.540 0.119 2.504 1.00 73.38 104 GLY A N 1
ATOM 802 C CA . GLY A 1 104 ? 9.136 -1.163 2.111 1.00 73.38 104 GLY A CA 1
ATOM 803 C C . GLY A 1 104 ? 9.232 -1.360 0.593 1.00 73.38 104 GLY A C 1
ATOM 804 O O . GLY A 1 104 ? 10.180 -1.963 0.097 1.00 73.38 104 GLY A O 1
ATOM 805 N N . LEU A 1 105 ? 8.286 -0.813 -0.173 1.00 77.62 105 LEU A N 1
ATOM 806 C CA . LEU A 1 105 ? 8.298 -0.857 -1.638 1.00 77.62 105 LEU A CA 1
ATOM 807 C C . LEU A 1 105 ? 9.089 0.291 -2.281 1.00 77.62 105 LEU A 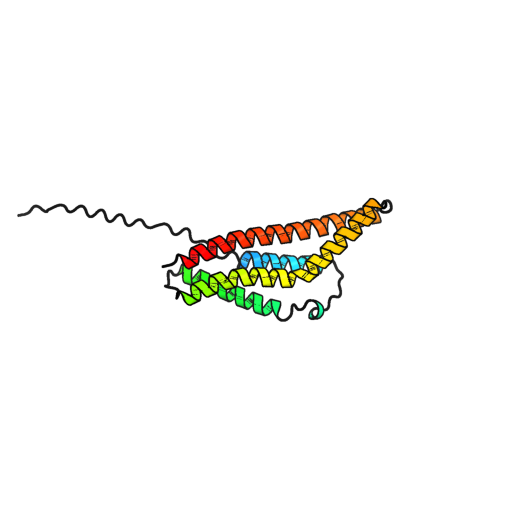C 1
ATOM 809 O O . LEU A 1 105 ? 9.295 0.267 -3.490 1.00 77.62 105 LEU A O 1
ATOM 813 N N . SER A 1 106 ? 9.545 1.287 -1.519 1.00 80.62 106 SER A N 1
ATOM 814 C CA . SER A 1 106 ? 10.134 2.520 -2.064 1.00 80.62 106 SER A CA 1
ATOM 815 C C . SER A 1 106 ? 11.332 2.260 -2.981 1.00 80.62 106 SER A C 1
ATOM 817 O O . SER A 1 106 ? 11.374 2.771 -4.099 1.00 80.62 106 SER A O 1
ATOM 819 N N . GLN A 1 107 ? 12.265 1.404 -2.560 1.00 76.94 107 GLN A N 1
ATOM 820 C CA . GLN A 1 107 ? 13.432 1.042 -3.368 1.00 76.94 107 GLN A CA 1
ATOM 821 C C . GLN A 1 107 ? 13.034 0.285 -4.642 1.00 76.94 107 GLN A C 1
ATOM 823 O O . GLN A 1 107 ? 13.600 0.523 -5.706 1.00 76.94 107 GLN A O 1
ATOM 828 N N . TRP A 1 108 ? 12.013 -0.574 -4.560 1.00 75.62 108 TRP A N 1
ATOM 829 C CA . TRP A 1 108 ? 11.466 -1.270 -5.724 1.00 75.62 108 TRP A CA 1
ATOM 830 C C . TRP A 1 108 ? 10.814 -0.299 -6.705 1.00 75.62 108 TRP A C 1
ATOM 832 O O . TRP A 1 108 ? 11.053 -0.397 -7.903 1.00 75.62 108 TRP A O 1
ATOM 842 N N . ILE A 1 109 ? 10.036 0.668 -6.212 1.00 83.94 109 ILE A N 1
ATOM 843 C CA . ILE A 1 109 ? 9.415 1.710 -7.039 1.00 83.94 109 ILE A CA 1
ATOM 844 C C . ILE A 1 109 ? 10.491 2.492 -7.796 1.00 83.94 109 ILE A C 1
ATOM 846 O O . ILE A 1 109 ? 10.359 2.673 -9.005 1.00 83.94 109 ILE A O 1
ATOM 850 N N . VAL A 1 110 ? 11.570 2.899 -7.118 1.00 84.19 110 VAL A N 1
ATOM 851 C CA . VAL A 1 110 ? 12.706 3.585 -7.758 1.00 84.19 110 VAL A CA 1
ATOM 852 C C . VAL A 1 110 ? 13.341 2.699 -8.829 1.00 84.19 110 VAL A C 1
ATOM 854 O O . VAL A 1 110 ? 13.513 3.140 -9.962 1.00 84.19 110 VAL A O 1
ATOM 857 N N . LEU A 1 111 ? 13.616 1.432 -8.514 1.00 82.19 111 LEU A N 1
ATOM 858 C CA . LEU A 1 111 ? 14.222 0.488 -9.453 1.00 82.19 111 LEU A CA 1
ATOM 859 C C . LEU A 1 111 ? 13.358 0.271 -10.703 1.00 82.19 111 LEU A C 1
ATOM 861 O O . LEU A 1 111 ? 13.870 0.300 -11.826 1.00 82.19 111 LEU A O 1
ATOM 865 N N . PHE A 1 112 ? 12.050 0.070 -10.535 1.00 83.75 112 PHE A N 1
ATOM 866 C CA . PHE A 1 112 ? 11.132 -0.103 -11.660 1.00 83.75 112 PHE A CA 1
ATOM 867 C C . PHE A 1 112 ? 10.993 1.179 -12.473 1.00 83.75 112 PHE A C 1
ATOM 869 O O . PHE A 1 112 ? 10.965 1.110 -13.698 1.00 83.75 112 PHE A O 1
ATOM 876 N N . TRP A 1 113 ? 10.968 2.339 -11.819 1.00 88.12 113 TRP A N 1
ATOM 877 C CA . TRP A 1 113 ? 10.922 3.629 -12.499 1.00 88.12 113 TRP A CA 1
ATOM 878 C C . TRP A 1 113 ? 12.171 3.880 -13.346 1.00 88.12 113 TRP A C 1
ATOM 880 O O . TRP A 1 113 ? 12.060 4.225 -14.521 1.00 88.12 113 TRP A O 1
ATOM 890 N N . GLU A 1 114 ? 13.362 3.637 -12.798 1.00 86.19 114 GLU A N 1
ATOM 891 C CA . GLU A 1 114 ? 14.609 3.742 -13.558 1.00 86.19 114 GLU A CA 1
ATOM 892 C C . GLU A 1 114 ? 14.658 2.756 -14.726 1.00 86.19 114 GLU A C 1
ATOM 894 O O . GLU A 1 114 ? 15.086 3.114 -15.823 1.00 86.19 114 GLU A O 1
ATOM 899 N N . THR A 1 115 ? 14.218 1.515 -14.503 1.00 84.25 115 THR A N 1
ATOM 900 C CA . THR A 1 115 ? 14.162 0.484 -15.550 1.00 84.25 115 THR A CA 1
ATOM 901 C C . THR A 1 115 ? 13.215 0.905 -16.669 1.00 84.25 115 THR A C 1
ATOM 903 O O . THR A 1 115 ? 13.562 0.789 -17.843 1.00 84.25 115 THR A O 1
ATOM 906 N N . PHE A 1 116 ? 12.055 1.456 -16.312 1.00 87.25 116 PHE A N 1
ATOM 907 C CA . PHE A 1 116 ? 11.075 1.969 -17.258 1.00 87.25 116 PHE A CA 1
ATOM 908 C C . PHE A 1 116 ? 11.650 3.110 -18.101 1.00 87.25 116 PHE A C 1
ATOM 910 O O . PHE A 1 116 ? 11.543 3.079 -19.327 1.00 87.25 116 PHE A O 1
ATOM 917 N N . GLN A 1 117 ? 12.300 4.096 -17.473 1.00 88.81 117 GLN A N 1
ATOM 918 C CA . GLN A 1 117 ? 12.894 5.223 -18.196 1.00 88.81 117 GLN A CA 1
ATOM 919 C C . GLN A 1 117 ? 14.026 4.784 -19.129 1.00 88.81 117 GLN A C 1
ATOM 921 O O . GLN A 1 117 ? 14.037 5.180 -20.292 1.00 88.81 117 GLN A O 1
ATOM 926 N N . LYS A 1 118 ? 14.938 3.927 -18.653 1.00 85.19 118 LYS A N 1
ATOM 927 C CA . LYS A 1 118 ? 16.046 3.395 -19.465 1.00 85.19 118 LYS A CA 1
ATOM 928 C C . LYS A 1 118 ? 15.532 2.607 -20.670 1.00 85.19 118 LYS A C 1
ATOM 930 O O . LYS A 1 118 ? 16.031 2.792 -21.776 1.00 85.19 118 LYS A O 1
ATOM 935 N N . ALA A 1 119 ? 14.521 1.763 -20.467 1.00 83.44 119 ALA A N 1
ATOM 936 C CA . ALA A 1 119 ? 13.922 0.992 -21.549 1.00 83.44 119 ALA A CA 1
ATOM 937 C C . ALA A 1 119 ? 13.189 1.891 -22.558 1.00 83.44 119 ALA A C 1
ATOM 939 O O . ALA A 1 119 ? 13.329 1.696 -23.760 1.00 83.44 119 ALA A O 1
ATOM 940 N N . SER A 1 120 ? 12.480 2.919 -22.079 1.00 84.94 120 SER A N 1
ATOM 941 C CA . SER A 1 120 ? 11.792 3.894 -22.938 1.00 84.94 120 SER A CA 1
ATOM 942 C C . SER A 1 120 ? 12.779 4.680 -23.806 1.00 84.94 120 SER A C 1
ATOM 944 O O . SER A 1 120 ? 12.604 4.741 -25.019 1.00 84.94 120 SER A O 1
ATOM 946 N N . ALA A 1 121 ? 13.852 5.208 -23.206 1.00 86.38 121 AL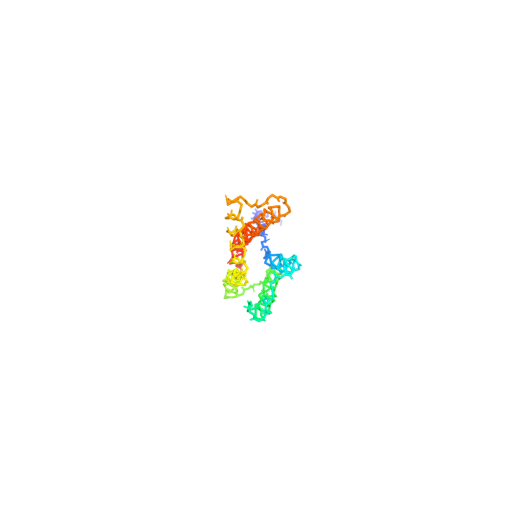A A N 1
ATOM 947 C CA . ALA A 1 121 ? 14.888 5.949 -23.925 1.00 86.38 121 ALA A CA 1
ATOM 948 C C . ALA A 1 121 ? 15.592 5.075 -24.974 1.00 86.38 121 ALA A C 1
ATOM 950 O O . ALA A 1 121 ? 15.767 5.490 -26.114 1.00 86.38 121 ALA A O 1
ATOM 951 N N . SER A 1 122 ? 15.919 3.826 -24.625 1.00 82.88 122 SER A N 1
ATOM 952 C CA . SER A 1 122 ? 16.530 2.887 -25.570 1.00 82.88 122 SER A CA 1
ATOM 953 C C . SER A 1 122 ? 15.621 2.571 -26.761 1.00 82.88 122 SER A C 1
ATOM 955 O O . SER A 1 122 ? 16.134 2.360 -27.857 1.00 82.88 122 SER A O 1
ATOM 957 N N . LEU A 1 123 ? 14.299 2.520 -26.572 1.00 82.75 123 LEU A N 1
ATOM 958 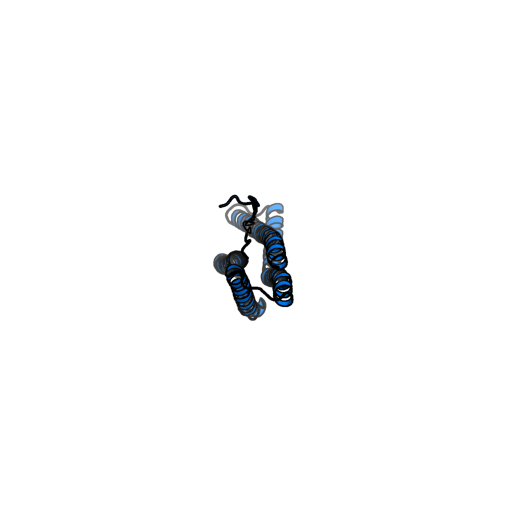C CA . LEU A 1 123 ? 13.342 2.289 -27.660 1.00 82.75 123 LEU A CA 1
ATOM 959 C C . LEU A 1 123 ? 13.187 3.521 -28.556 1.00 82.75 123 LEU A C 1
ATOM 961 O O . LEU A 1 123 ? 13.121 3.370 -29.775 1.00 82.75 123 LEU A O 1
ATOM 965 N N . GLU A 1 124 ? 13.196 4.725 -27.979 1.00 82.31 124 GLU A N 1
ATOM 966 C CA . GLU A 1 124 ? 13.181 5.990 -28.729 1.00 82.31 124 GLU A CA 1
ATOM 967 C C . GLU A 1 124 ? 14.455 6.196 -29.563 1.00 82.31 124 GLU A C 1
ATOM 969 O O . GLU A 1 124 ? 14.381 6.679 -30.692 1.00 82.31 124 GLU A O 1
ATOM 974 N N . GLU A 1 125 ? 15.612 5.766 -29.054 1.00 83.31 125 GLU A N 1
ATOM 975 C CA . GLU A 1 125 ? 16.898 5.791 -29.769 1.00 83.31 125 GLU A CA 1
ATOM 976 C C . GLU A 1 125 ? 17.014 4.711 -30.864 1.00 83.31 125 GLU A C 1
ATOM 978 O O . GLU A 1 125 ? 18.026 4.635 -31.563 1.00 83.31 125 GLU A O 1
ATOM 983 N N . GLY A 1 126 ? 15.971 3.896 -31.055 1.00 74.69 126 GLY A N 1
ATOM 984 C CA . GLY A 1 126 ? 15.941 2.825 -32.045 1.00 74.69 126 GLY A CA 1
ATOM 985 C C . GLY A 1 126 ? 16.628 1.563 -31.540 1.00 74.69 126 GLY A C 1
ATOM 986 O O . GLY A 1 126 ? 17.602 1.108 -32.144 1.00 74.69 126 GLY A O 1
ATOM 987 N N . ALA A 1 127 ? 16.124 1.005 -30.432 1.00 65.12 127 ALA A N 1
ATOM 988 C CA . ALA A 1 127 ? 16.608 -0.250 -29.859 1.00 65.12 127 ALA A CA 1
ATOM 989 C C . ALA A 1 127 ? 16.866 -1.286 -30.965 1.00 65.12 127 ALA A C 1
ATOM 991 O O . ALA A 1 127 ? 16.015 -1.518 -31.828 1.00 65.12 127 ALA A O 1
ATOM 992 N N . GLY A 1 128 ? 18.068 -1.871 -30.949 1.00 63.09 128 GLY A N 1
ATOM 993 C CA . GLY A 1 128 ? 18.577 -2.713 -32.028 1.00 63.09 128 GLY A CA 1
ATOM 994 C C . GLY A 1 128 ? 17.593 -3.815 -32.452 1.00 63.09 128 GLY A C 1
ATOM 995 O O . GLY A 1 128 ? 16.879 -4.375 -31.612 1.00 63.09 128 GLY A O 1
ATOM 996 N N . PRO A 1 129 ? 17.533 -4.148 -33.754 1.00 67.62 129 PRO A N 1
ATOM 997 C CA . PRO A 1 129 ? 16.565 -5.109 -34.267 1.00 67.62 129 PRO A CA 1
ATOM 998 C C . PRO A 1 129 ? 16.762 -6.501 -33.649 1.00 67.62 129 PRO A C 1
ATOM 1000 O O . PRO A 1 129 ? 17.884 -6.971 -33.467 1.00 67.62 129 PRO A O 1
ATOM 1003 N N . GLY A 1 130 ? 15.656 -7.200 -33.384 1.00 77.81 130 GLY A N 1
ATOM 1004 C CA . GLY A 1 130 ? 15.660 -8.591 -32.926 1.00 77.81 130 GLY A CA 1
ATOM 1005 C C . GLY A 1 130 ? 15.471 -8.755 -31.415 1.00 77.81 130 GLY A C 1
ATOM 1006 O O . GLY A 1 130 ? 14.618 -8.115 -30.804 1.00 77.81 130 GLY A O 1
ATOM 1007 N N . TRP A 1 131 ? 16.223 -9.682 -30.819 1.00 79.00 131 TRP A N 1
ATOM 1008 C CA . TRP A 1 131 ? 16.033 -10.127 -29.432 1.00 79.00 131 TRP A CA 1
ATOM 1009 C C . TRP A 1 131 ? 16.268 -9.024 -28.387 1.00 79.00 131 TRP A C 1
ATOM 1011 O O . TRP A 1 131 ? 15.609 -9.011 -27.348 1.00 79.00 131 TRP A O 1
ATOM 1021 N N . GLU A 1 132 ? 17.178 -8.086 -28.659 1.00 74.31 132 GLU A N 1
ATOM 1022 C CA . GLU A 1 132 ? 17.496 -6.982 -27.745 1.00 74.31 132 GLU A CA 1
ATOM 1023 C C . GLU A 1 132 ? 16.358 -5.961 -27.658 1.00 74.31 132 GLU A C 1
ATOM 1025 O O . GLU A 1 132 ? 15.943 -5.634 -26.548 1.00 74.31 132 GLU A O 1
ATOM 1030 N N . GLY A 1 133 ? 15.771 -5.550 -28.789 1.00 77.56 133 GLY A N 1
ATOM 1031 C CA . GLY A 1 133 ? 14.571 -4.707 -28.800 1.00 77.56 133 GLY A CA 1
ATOM 1032 C C . GLY A 1 133 ? 13.392 -5.353 -28.065 1.00 77.56 133 GLY A C 1
ATOM 1033 O O . GLY A 1 133 ? 12.813 -4.742 -27.170 1.00 77.56 133 GLY A O 1
ATOM 1034 N N . MET A 1 134 ? 13.108 -6.633 -28.339 1.00 80.88 134 MET A N 1
ATOM 1035 C CA . MET A 1 134 ? 12.009 -7.358 -27.683 1.00 80.88 134 MET A CA 1
ATOM 1036 C C . MET A 1 134 ? 12.208 -7.485 -26.161 1.00 80.88 134 MET A C 1
ATOM 1038 O O . MET A 1 134 ? 11.255 -7.382 -25.386 1.00 80.88 134 MET A O 1
ATOM 1042 N N . ARG A 1 135 ? 13.454 -7.674 -25.706 1.00 79.75 135 ARG A N 1
ATOM 1043 C CA . ARG A 1 135 ? 13.795 -7.684 -24.276 1.00 79.75 135 ARG A CA 1
ATOM 1044 C C . ARG A 1 135 ? 13.548 -6.321 -23.630 1.00 79.75 135 ARG A C 1
ATOM 1046 O O . ARG A 1 135 ? 12.989 -6.279 -22.534 1.00 79.75 135 ARG A O 1
ATOM 1053 N N . THR A 1 136 ? 13.955 -5.236 -24.281 1.00 80.50 136 THR A N 1
ATOM 1054 C CA . THR A 1 136 ? 13.764 -3.866 -23.784 1.00 80.50 136 THR A CA 1
ATOM 1055 C C . THR A 1 136 ? 12.279 -3.500 -23.707 1.00 80.50 136 THR A C 1
ATOM 1057 O O . THR A 1 136 ? 11.834 -2.985 -22.681 1.00 80.50 136 THR A O 1
ATOM 1060 N N . GLU A 1 137 ? 11.480 -3.861 -24.714 1.00 82.19 137 GLU A N 1
ATOM 1061 C CA . GLU A 1 137 ? 10.018 -3.696 -24.690 1.00 82.19 137 GLU A CA 1
ATOM 1062 C C . GLU A 1 137 ? 9.373 -4.461 -23.530 1.00 82.19 137 GLU A C 1
ATOM 1064 O O . GLU A 1 137 ? 8.590 -3.895 -22.763 1.00 82.19 137 GLU A O 1
ATOM 1069 N N . MET A 1 138 ? 9.738 -5.734 -23.333 1.00 83.06 138 MET A N 1
ATOM 1070 C CA . MET A 1 138 ? 9.238 -6.511 -22.194 1.00 83.06 138 MET A CA 1
ATOM 1071 C C . MET A 1 138 ? 9.626 -5.875 -20.857 1.00 83.06 138 MET A C 1
ATOM 1073 O O . MET A 1 138 ? 8.806 -5.834 -19.941 1.00 83.06 138 MET A O 1
ATOM 1077 N N . GLN A 1 139 ? 10.849 -5.356 -20.727 1.00 80.00 139 GLN A N 1
ATOM 1078 C CA . GLN A 1 139 ? 11.282 -4.663 -19.513 1.00 80.00 139 GLN A CA 1
ATOM 1079 C C . GLN A 1 139 ? 10.465 -3.392 -19.258 1.00 80.00 139 GLN A C 1
ATOM 1081 O O . GLN A 1 139 ? 10.056 -3.162 -18.116 1.00 80.00 139 GLN A O 1
ATOM 1086 N N . GLN A 1 140 ? 10.174 -2.601 -20.292 1.00 83.44 140 GLN A N 1
ATOM 1087 C CA . GLN A 1 140 ? 9.338 -1.404 -20.184 1.00 83.44 140 GLN A CA 1
ATOM 1088 C C . GLN A 1 140 ? 7.902 -1.760 -19.773 1.00 83.44 140 GLN A C 1
ATOM 1090 O O . GLN A 1 140 ? 7.377 -1.209 -18.805 1.00 83.44 140 GLN A O 1
ATOM 1095 N N . ILE A 1 141 ? 7.275 -2.720 -20.459 1.00 84.19 141 ILE A N 1
ATOM 1096 C CA . ILE A 1 141 ? 5.887 -3.123 -20.193 1.00 84.19 141 ILE A CA 1
ATOM 1097 C C . ILE A 1 141 ? 5.756 -3.703 -18.785 1.00 84.19 141 ILE A C 1
ATOM 1099 O O . ILE A 1 141 ? 4.842 -3.333 -18.046 1.00 84.19 141 ILE A O 1
ATOM 1103 N N . LEU A 1 142 ? 6.668 -4.592 -18.388 1.00 81.75 142 LEU A N 1
ATOM 1104 C CA . LEU A 1 142 ? 6.602 -5.226 -17.077 1.00 81.75 142 LEU A CA 1
ATOM 1105 C C . LEU A 1 142 ? 6.885 -4.225 -15.948 1.00 81.75 142 LEU A C 1
ATOM 1107 O O . LEU A 1 142 ? 6.151 -4.218 -14.964 1.00 81.75 142 LEU A O 1
ATOM 1111 N N . SER A 1 143 ? 7.889 -3.351 -16.084 1.00 82.19 143 SER A N 1
ATOM 1112 C CA . SER A 1 143 ? 8.173 -2.321 -15.069 1.00 82.19 143 SER A CA 1
ATOM 1113 C C . SER A 1 143 ? 7.034 -1.304 -14.934 1.00 82.19 143 SER A C 1
ATOM 1115 O O . SER A 1 143 ? 6.614 -0.999 -13.817 1.00 82.19 143 SER A O 1
ATOM 1117 N N . GLY A 1 144 ? 6.459 -0.845 -16.049 1.00 84.75 144 GLY A N 1
ATOM 1118 C CA . GLY A 1 144 ? 5.290 0.036 -16.041 1.00 84.75 144 GLY A CA 1
ATOM 1119 C C . GLY A 1 144 ? 4.051 -0.638 -15.444 1.00 84.75 144 GLY A C 1
ATOM 1120 O O . GLY A 1 144 ? 3.380 -0.062 -14.586 1.00 84.75 144 GLY A O 1
ATOM 1121 N N . GLY A 1 145 ? 3.778 -1.887 -15.829 1.00 84.75 145 GLY A N 1
ATOM 1122 C CA . GLY A 1 145 ? 2.658 -2.670 -15.302 1.00 84.75 145 GLY A CA 1
ATOM 1123 C C . GLY A 1 145 ? 2.742 -2.878 -13.789 1.00 84.75 145 GLY A C 1
ATOM 1124 O O . GLY A 1 145 ? 1.741 -2.744 -13.086 1.00 84.75 145 GLY A O 1
ATOM 1125 N N . VAL A 1 146 ? 3.946 -3.122 -13.271 1.00 83.88 146 VAL A N 1
ATOM 1126 C CA . VAL A 1 146 ? 4.215 -3.212 -11.832 1.00 83.88 146 VAL A CA 1
ATOM 1127 C C . VAL A 1 146 ? 3.925 -1.905 -11.106 1.00 83.88 146 VAL A C 1
ATOM 1129 O O . VAL A 1 146 ? 3.253 -1.917 -10.075 1.00 83.88 146 VAL A O 1
ATOM 1132 N N . LEU A 1 147 ? 4.409 -0.778 -11.626 1.00 87.12 147 LEU A N 1
ATOM 1133 C CA . LEU A 1 147 ? 4.187 0.527 -11.003 1.00 87.12 147 LEU A CA 1
ATOM 1134 C C . LEU A 1 147 ? 2.695 0.867 -10.937 1.00 87.12 147 LEU A C 1
ATOM 1136 O O . LEU A 1 147 ? 2.200 1.288 -9.889 1.00 87.12 147 LEU A O 1
ATOM 1140 N N . ILE A 1 148 ? 1.964 0.611 -12.026 1.00 89.12 148 ILE A N 1
ATOM 1141 C CA . ILE A 1 148 ? 0.507 0.781 -12.072 1.00 89.12 148 ILE A CA 1
ATOM 1142 C C . ILE A 1 148 ? -0.166 -0.141 -11.055 1.00 89.12 148 ILE A C 1
ATOM 1144 O O . ILE A 1 148 ? -1.042 0.304 -10.316 1.00 89.12 148 ILE A O 1
ATOM 1148 N N . PHE A 1 149 ? 0.256 -1.405 -10.969 1.00 86.44 149 PHE A N 1
ATOM 1149 C CA . PHE A 1 149 ? -0.285 -2.352 -9.998 1.00 86.44 149 PHE A CA 1
ATOM 1150 C C . PHE A 1 149 ? -0.088 -1.874 -8.554 1.00 86.44 149 PHE A C 1
ATOM 1152 O O . PHE A 1 149 ? -1.050 -1.875 -7.784 1.00 86.44 149 PHE A O 1
ATOM 1159 N N . ILE A 1 150 ? 1.116 -1.417 -8.189 1.00 85.06 150 ILE A N 1
ATOM 1160 C CA . ILE A 1 150 ? 1.408 -0.874 -6.853 1.00 85.06 150 ILE A CA 1
ATOM 1161 C C . ILE A 1 150 ? 0.489 0.316 -6.552 1.00 85.06 150 ILE A C 1
ATOM 1163 O O . ILE A 1 150 ? -0.109 0.369 -5.473 1.00 85.06 150 ILE A O 1
ATOM 1167 N N . LEU A 1 151 ? 0.328 1.238 -7.504 1.00 88.44 151 LEU A N 1
ATOM 1168 C CA . LEU A 1 151 ? -0.512 2.424 -7.343 1.00 88.44 151 LEU A CA 1
ATOM 1169 C C . LEU A 1 151 ? -1.987 2.050 -7.164 1.00 88.44 151 LEU A C 1
ATOM 1171 O O . LEU A 1 151 ? -2.596 2.423 -6.163 1.00 88.44 151 LEU A O 1
ATOM 1175 N N . VAL A 1 152 ? -2.544 1.257 -8.083 1.00 89.12 152 VAL A N 1
ATOM 1176 C CA . VAL A 1 152 ? -3.952 0.828 -8.052 1.00 89.12 152 VAL A CA 1
ATOM 1177 C C . VAL A 1 152 ? -4.255 0.056 -6.772 1.00 89.12 152 VAL A C 1
ATOM 1179 O O . VAL A 1 152 ? -5.236 0.354 -6.089 1.00 89.12 152 VAL A O 1
ATOM 1182 N N . LYS A 1 153 ? -3.393 -0.894 -6.399 1.00 86.12 153 LYS A N 1
ATOM 1183 C CA . LYS A 1 153 ? -3.526 -1.654 -5.152 1.00 86.12 153 LYS A CA 1
ATOM 1184 C C . LYS A 1 153 ? -3.541 -0.725 -3.938 1.00 86.12 153 LYS A C 1
ATOM 1186 O O . LYS A 1 153 ? -4.407 -0.870 -3.077 1.00 86.12 153 LYS A O 1
ATOM 1191 N N . THR A 1 154 ? -2.610 0.225 -3.869 1.00 87.06 154 THR A N 1
ATOM 1192 C CA . THR A 1 154 ? -2.517 1.178 -2.752 1.00 87.06 154 THR A CA 1
ATOM 1193 C C . THR A 1 154 ? -3.773 2.045 -2.664 1.00 87.06 154 THR A C 1
ATOM 1195 O O . THR A 1 154 ? -4.315 2.227 -1.574 1.00 87.06 154 THR A O 1
ATOM 1198 N N . THR A 1 155 ? -4.295 2.524 -3.797 1.00 89.50 155 THR A N 1
ATOM 1199 C CA . THR A 1 155 ? -5.541 3.302 -3.846 1.00 89.50 155 THR A CA 1
ATOM 1200 C C . THR A 1 155 ? -6.741 2.489 -3.368 1.00 89.50 155 THR A C 1
ATOM 1202 O O . THR A 1 155 ? -7.502 2.967 -2.526 1.00 89.50 155 THR A O 1
ATOM 1205 N N . ILE A 1 156 ? -6.904 1.255 -3.856 1.00 88.62 156 ILE A N 1
ATOM 1206 C CA . ILE A 1 156 ? -7.995 0.370 -3.424 1.00 88.62 156 ILE A CA 1
ATOM 1207 C C . ILE A 1 156 ? -7.899 0.121 -1.915 1.00 88.62 156 ILE A C 1
ATOM 1209 O O . ILE A 1 156 ? -8.902 0.247 -1.213 1.00 88.62 156 ILE A O 1
ATOM 1213 N N . ARG A 1 157 ? -6.696 -0.169 -1.401 1.00 85.12 157 ARG A N 1
ATOM 1214 C CA . ARG A 1 157 ? -6.462 -0.397 0.032 1.00 85.12 157 ARG A CA 1
ATOM 1215 C C . ARG A 1 157 ? -6.782 0.846 0.861 1.00 85.12 157 ARG A C 1
ATOM 1217 O O . ARG A 1 157 ? -7.438 0.729 1.887 1.00 85.12 157 ARG A O 1
ATOM 1224 N N . PHE A 1 158 ? -6.400 2.035 0.401 1.00 88.69 158 PHE A N 1
ATOM 1225 C CA . PHE A 1 158 ? -6.726 3.292 1.078 1.00 88.69 158 PHE A CA 1
ATOM 1226 C C . PHE A 1 158 ? -8.240 3.511 1.192 1.00 88.69 158 PHE A C 1
ATOM 1228 O O . PHE A 1 158 ? -8.749 3.788 2.279 1.00 88.69 158 PHE A O 1
ATOM 1235 N N . VAL A 1 159 ? -8.971 3.337 0.085 1.00 89.12 159 VAL A N 1
ATOM 1236 C CA . VAL A 1 159 ? -10.437 3.464 0.058 1.00 89.12 159 VAL A CA 1
ATOM 1237 C C . VAL A 1 159 ? -11.090 2.416 0.958 1.00 89.12 159 VAL A C 1
ATOM 1239 O O . VAL A 1 159 ? -12.000 2.737 1.721 1.00 89.12 159 VAL A O 1
ATOM 1242 N N . TRP A 1 160 ? -10.614 1.174 0.911 1.00 87.38 160 TRP A N 1
ATOM 1243 C CA . TRP A 1 160 ? -11.147 0.101 1.740 1.00 87.38 160 TRP A CA 1
ATOM 1244 C C . TRP A 1 160 ? -10.911 0.347 3.236 1.00 87.38 160 TRP A C 1
ATOM 1246 O O . TRP A 1 160 ? -11.847 0.290 4.035 1.00 87.38 160 TRP A O 1
ATOM 1256 N N . ASN A 1 161 ? -9.681 0.700 3.611 1.00 86.94 161 ASN A N 1
ATOM 1257 C CA . ASN A 1 161 ? -9.299 0.981 4.994 1.00 86.94 161 ASN A CA 1
ATOM 1258 C C . ASN A 1 161 ? -10.043 2.200 5.550 1.00 86.94 161 ASN A C 1
ATOM 1260 O O . ASN A 1 161 ? -10.376 2.229 6.732 1.00 86.94 161 ASN A O 1
ATOM 1264 N N . TRP A 1 162 ? -10.395 3.168 4.700 1.00 87.50 162 TRP A N 1
ATOM 1265 C CA . TRP A 1 162 ? -11.284 4.270 5.066 1.00 87.50 162 TRP A CA 1
ATOM 1266 C C . TRP A 1 162 ? -12.686 3.801 5.464 1.00 87.50 162 TRP A C 1
ATOM 1268 O O . TRP A 1 162 ? -13.215 4.235 6.491 1.00 87.50 162 TRP A O 1
ATOM 1278 N N . PHE A 1 163 ? -13.288 2.897 4.691 1.00 86.94 163 PHE A N 1
ATOM 1279 C CA . PHE A 1 163 ? -14.587 2.323 5.042 1.00 86.94 163 PHE A CA 1
ATOM 1280 C C . PHE A 1 163 ? -14.518 1.462 6.307 1.00 86.94 163 PHE A C 1
ATOM 1282 O O . PHE A 1 163 ? -15.389 1.580 7.169 1.00 86.94 163 PHE A O 1
ATOM 1289 N N . TRP A 1 164 ? -13.469 0.654 6.452 1.00 86.56 164 TRP A N 1
ATOM 1290 C CA . TRP A 1 164 ? -13.242 -0.155 7.649 1.00 86.56 164 TRP A CA 1
ATOM 1291 C C . TRP A 1 164 ? -13.047 0.705 8.905 1.00 86.56 164 TRP A C 1
ATOM 1293 O O . TRP A 1 164 ? -13.698 0.474 9.922 1.00 86.56 164 TRP A O 1
ATOM 1303 N N . ALA A 1 165 ? -12.228 1.759 8.826 1.00 86.31 165 ALA A N 1
ATOM 1304 C CA . ALA A 1 165 ? -12.004 2.678 9.938 1.00 86.31 165 ALA A CA 1
ATOM 1305 C C . ALA A 1 165 ? -13.311 3.356 10.372 1.00 86.31 165 ALA A C 1
ATOM 1307 O O . ALA A 1 165 ? -13.594 3.448 11.566 1.00 86.31 165 ALA A O 1
ATOM 1308 N N . LYS A 1 166 ? -14.152 3.771 9.413 1.00 85.88 166 LYS A N 1
ATOM 1309 C CA . LYS A 1 166 ? -15.499 4.276 9.714 1.00 85.88 166 LYS A CA 1
ATOM 1310 C C . LYS A 1 166 ? -16.361 3.232 10.417 1.00 85.88 166 LYS A C 1
ATOM 1312 O O . LYS A 1 166 ? -17.000 3.568 11.411 1.00 85.88 166 LYS A O 1
ATOM 1317 N N . ALA A 1 167 ? -16.364 1.992 9.928 1.00 82.69 167 ALA A N 1
ATOM 1318 C CA . ALA A 1 167 ? -17.138 0.908 10.521 1.00 82.69 167 ALA A CA 1
ATOM 1319 C C . ALA A 1 167 ? -16.725 0.666 11.980 1.00 82.69 167 ALA A C 1
ATOM 1321 O O . ALA A 1 167 ? -17.581 0.665 12.861 1.00 82.69 167 ALA A O 1
ATOM 1322 N N . ILE A 1 168 ? -15.425 0.578 12.264 1.00 81.56 168 ILE A N 1
ATOM 1323 C CA . ILE A 1 168 ? -14.924 0.368 13.628 1.00 81.56 168 ILE A CA 1
ATOM 1324 C C . ILE A 1 168 ? -15.209 1.543 14.553 1.00 81.56 168 ILE A C 1
ATOM 1326 O O . ILE A 1 168 ? -15.576 1.339 15.708 1.00 81.56 168 ILE A O 1
ATOM 1330 N N . LEU A 1 169 ? -15.051 2.774 14.072 1.00 83.69 169 LEU A N 1
ATOM 1331 C CA . LEU A 1 169 ? -15.337 3.954 14.885 1.00 83.69 169 LEU A CA 1
ATOM 1332 C C . LEU A 1 169 ? -16.834 4.098 15.197 1.00 83.69 169 LEU A C 1
ATOM 1334 O O . LEU A 1 169 ? -17.162 4.721 16.200 1.00 83.69 169 LEU A O 1
ATOM 1338 N N . SER A 1 170 ? -17.709 3.499 14.381 1.00 81.31 170 SER A N 1
ATOM 1339 C CA . SER A 1 170 ? -19.166 3.479 14.577 1.00 81.31 170 SER A CA 1
ATOM 1340 C C . SER A 1 170 ? -19.692 2.350 15.475 1.00 81.31 170 SER A C 1
ATOM 1342 O O . SER A 1 170 ? -20.894 2.301 15.723 1.00 81.31 170 SER A O 1
ATOM 1344 N N . LEU A 1 171 ? -18.830 1.436 15.939 1.00 69.25 171 LEU A N 1
ATOM 1345 C CA . LEU A 1 171 ? -19.205 0.345 16.850 1.00 69.25 171 LEU A CA 1
ATOM 1346 C C . LEU A 1 171 ? -19.447 0.883 18.268 1.00 69.25 171 LEU A C 1
ATOM 1348 O O . LEU A 1 171 ? -18.611 0.656 19.134 1.00 69.25 171 LEU A O 1
ATOM 1352 N N . ASP A 1 172 ? -20.517 1.639 18.504 1.00 57.47 172 ASP A N 1
ATOM 1353 C CA . ASP A 1 172 ? -20.879 2.122 19.848 1.00 57.47 172 ASP A CA 1
ATOM 1354 C C . ASP A 1 172 ? -21.421 1.017 20.761 1.00 57.47 172 ASP A C 1
ATOM 1356 O O . ASP A 1 172 ? -22.397 0.335 20.374 1.00 57.47 172 ASP A O 1
#

Foldseek 3Di:
DDDDDPPPPPPPPPPVPQPQQAQCLVVLLVVLVCVVVVVCVVVVDDPCPPVNLVCPVLVVVSVVLVVLSVVLRVCVVVLHDDDLVSLVVNLVVLVVNLVSSCSSCVVVLVVLVVLLVVLVVCVVVPPDPDPRVVVSVCSNVVSVVVNVVSVVSSVVSVVSSVVNSVSSNPSD

pLDDT: mean 71.9, std 16.54, range [32.25, 89.5]

Sequence (172 aa):
MDSSTNSVSASSGSSSKSTRIFGFDLVFSYLNFSFIALFHRFWGVVSVSEGTLGFDWLLPVSIALLLFFTFVDVWALLENPLARPLRLCAAISIFAGILLELAGLSQWIVLFWETFQKASASLEEGAGPGWEGMRTEMQQILSGGVLIFILVKTTIRFVWNWFWAKAILSLD

Organism: NCBI:txid2023197

Secondary structure (DSSP, 8-state):
-----------------------THHHHHHHHHHHHHHHHHHH------TTTTTHHHHHHHHHHHHHHHHHHHHHHHTTPPPPHHHHHHHHHHHHHHHHHHHHHHHHHHHHHHHHHHHHHHHHHTT--TTHHHHHHHHHHHHHHHHHHHHHHHHHHHHHHHHHHHHHHHT--